Protein AF-A0A0U0XIL9-F1 (afdb_monomer_lite)

InterPro domains:
  IPR007159 SpoVT-AbrB domain [PS51740] (5-53)
  IPR007159 SpoVT-AbrB domain [SM00966] (8-56)
  IPR037914 SpoVT-AbrB domain superfamily [SSF89447] (9-62)

Secondary structure (DSSP, 8-state):
-----S-EEEGGGTEEEPPHHHHHHHT--TT--EEEEE-SSSTT-EEEEEHHHHHHHHHHHHHHHHHHHHHHHH--

Organism: NCBI:txid36809

Structure (mmCIF, N/CA/C/O backbone):
data_AF-A0A0U0XIL9-F1
#
_entry.id   AF-A0A0U0XIL9-F1
#
loop_
_atom_site.group_PDB
_atom_site.id
_atom_site.type_symbol
_atom_site.label_atom_id
_atom_site.label_alt_id
_atom_site.label_comp_id
_atom_site.label_asym_id
_atom_site.label_entity_id
_atom_site.label_seq_id
_atom_site.pdbx_PDB_ins_code
_atom_site.Cartn_x
_atom_site.Cartn_y
_atom_site.Cartn_z
_atom_site.occupancy
_atom_site.B_iso_or_equiv
_atom_site.auth_seq_id
_atom_site.auth_comp_id
_atom_site.auth_asym_id
_atom_site.auth_atom_id
_atom_site.pdbx_PDB_model_num
ATOM 1 N N . MET A 1 1 ? -7.288 -15.534 25.260 1.00 42.94 1 MET A N 1
ATOM 2 C CA . MET A 1 1 ? -7.524 -14.295 24.489 1.00 42.94 1 MET A CA 1
ATOM 3 C C . MET A 1 1 ? -6.961 -14.545 23.101 1.00 42.94 1 MET A C 1
ATOM 5 O O . MET A 1 1 ? -5.780 -14.838 23.009 1.00 42.94 1 MET A O 1
ATOM 9 N N . SER A 1 2 ? -7.806 -14.590 22.073 1.00 49.62 2 SER A N 1
ATOM 10 C CA . SER A 1 2 ? -7.406 -14.832 20.679 1.00 49.62 2 SER A CA 1
ATOM 11 C C . SER A 1 2 ? -6.735 -13.585 20.104 1.00 49.62 2 SER A C 1
ATOM 13 O O . SER A 1 2 ? -7.267 -12.486 20.261 1.00 49.62 2 SER A O 1
ATOM 15 N N . GLU A 1 3 ? -5.566 -13.745 19.484 1.00 53.34 3 GLU A N 1
ATOM 16 C CA . GLU A 1 3 ? -4.841 -12.653 18.826 1.00 53.34 3 GLU A CA 1
ATOM 17 C C . GLU A 1 3 ? -5.718 -11.979 17.752 1.00 53.34 3 GLU A C 1
ATOM 19 O O . GLU A 1 3 ? -6.507 -12.656 17.090 1.00 53.34 3 GLU A O 1
ATOM 24 N N . PRO A 1 4 ? -5.626 -10.653 17.552 1.00 53.81 4 PRO A N 1
ATOM 25 C CA . PRO A 1 4 ? -6.399 -9.980 16.517 1.00 53.81 4 PRO A CA 1
ATOM 26 C C . PRO A 1 4 ? -5.900 -10.424 15.133 1.00 53.81 4 PRO A C 1
ATOM 28 O O . PRO A 1 4 ? -4.837 -10.012 14.675 1.00 53.81 4 PRO A O 1
ATOM 31 N N . HIS A 1 5 ? -6.673 -11.284 14.466 1.00 61.47 5 HIS A N 1
ATOM 32 C CA . HIS A 1 5 ? -6.294 -11.937 13.206 1.00 61.47 5 HIS A CA 1
ATOM 33 C C . HIS A 1 5 ? -6.392 -11.045 11.954 1.00 61.47 5 HIS A C 1
ATOM 35 O O . HIS A 1 5 ? -6.229 -11.539 10.841 1.00 61.47 5 HIS A O 1
ATOM 41 N N . GLY A 1 6 ? -6.634 -9.738 12.091 1.00 64.06 6 GLY A N 1
ATOM 42 C CA . GLY A 1 6 ? -6.769 -8.866 10.927 1.00 64.06 6 GLY A CA 1
ATOM 43 C C . GLY A 1 6 ? -6.699 -7.372 1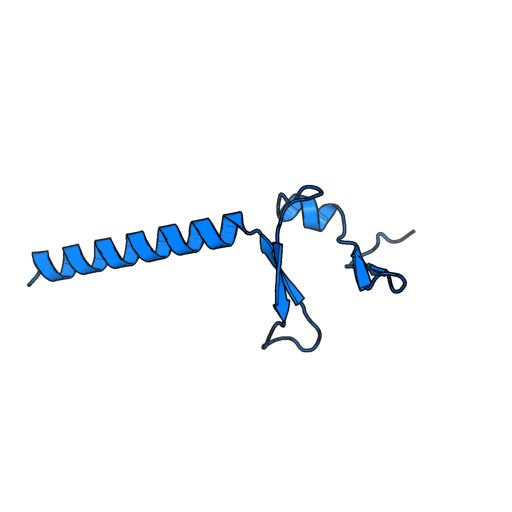1.237 1.00 64.06 6 GLY A C 1
ATOM 44 O O . GLY A 1 6 ? -6.690 -6.983 12.406 1.00 64.06 6 GLY A O 1
ATOM 45 N N . PRO A 1 7 ? -6.623 -6.531 10.191 1.00 68.81 7 PRO A N 1
ATOM 46 C CA . PRO A 1 7 ? -6.618 -5.083 10.334 1.00 68.81 7 PRO A CA 1
ATOM 47 C C . PRO A 1 7 ? -7.865 -4.591 11.071 1.00 68.81 7 PRO A C 1
ATOM 49 O O . PRO A 1 7 ? -8.979 -5.032 10.788 1.00 68.81 7 PRO A O 1
ATOM 52 N N . ILE A 1 8 ? -7.684 -3.658 12.004 1.00 76.06 8 ILE A N 1
ATOM 53 C CA . ILE A 1 8 ? -8.788 -3.087 12.783 1.00 76.06 8 ILE A CA 1
ATOM 54 C C . ILE A 1 8 ? -9.016 -1.655 12.317 1.00 76.06 8 ILE A C 1
ATOM 56 O O . ILE A 1 8 ? -8.113 -0.818 12.359 1.00 76.06 8 ILE A O 1
ATOM 60 N N . LYS A 1 9 ? -10.242 -1.359 11.882 1.00 70.50 9 LYS A N 1
ATOM 61 C CA . LYS A 1 9 ? -10.645 0.000 11.518 1.00 70.50 9 LYS A CA 1
ATOM 62 C C . LYS A 1 9 ? -10.773 0.857 12.777 1.00 70.50 9 LYS A C 1
ATOM 64 O O . LYS A 1 9 ? -11.588 0.565 13.648 1.00 70.50 9 LYS A O 1
ATOM 69 N N . ILE A 1 10 ? -10.024 1.952 12.836 1.00 73.31 10 ILE A N 1
ATOM 70 C CA . ILE A 1 10 ? -10.163 2.998 13.849 1.00 73.31 10 ILE A CA 1
ATOM 71 C C . ILE A 1 10 ? -11.083 4.070 13.254 1.00 73.31 10 ILE A C 1
ATOM 73 O O . ILE A 1 10 ? -10.697 4.896 12.426 1.00 73.31 10 ILE A O 1
ATOM 77 N N . SER A 1 11 ? -12.362 4.005 13.620 1.00 59.94 11 SER A N 1
ATOM 78 C CA . SER A 1 11 ? -13.435 4.792 12.996 1.00 59.94 11 SER A CA 1
ATOM 79 C C . SER A 1 11 ? -13.307 6.302 13.214 1.00 59.94 11 SER A C 1
ATOM 81 O O . SER A 1 11 ? -13.697 7.065 12.333 1.00 59.94 11 SER A O 1
ATOM 83 N N . GLY A 1 12 ? -12.725 6.737 14.336 1.00 73.19 12 GLY A N 1
ATOM 84 C CA . GLY A 1 12 ? -12.635 8.154 14.709 1.00 73.19 12 GLY A CA 1
ATOM 85 C C . GLY A 1 12 ? -11.780 9.017 13.775 1.00 73.19 12 GLY A C 1
ATOM 86 O O . GLY A 1 12 ? -12.006 10.219 13.687 1.00 73.19 12 GLY A O 1
ATOM 87 N N . ASN A 1 13 ? -10.831 8.422 13.049 1.00 79.62 13 ASN A N 1
ATOM 88 C CA . ASN A 1 13 ? -9.887 9.142 12.186 1.00 79.62 13 ASN A CA 1
ATOM 89 C C . ASN A 1 13 ? -9.681 8.477 10.813 1.00 79.62 13 ASN A C 1
ATOM 91 O O . ASN A 1 13 ? -8.740 8.819 10.102 1.00 79.62 13 ASN A O 1
ATOM 95 N N . ARG A 1 14 ? -10.565 7.541 10.432 1.00 78.94 14 ARG A N 1
ATOM 96 C CA . ARG A 1 14 ? -10.476 6.760 9.182 1.00 78.94 14 ARG A CA 1
ATOM 97 C C . ARG A 1 14 ? -9.139 6.021 9.013 1.00 78.94 14 ARG A C 1
ATOM 99 O O . ARG A 1 14 ? -8.736 5.747 7.887 1.00 78.94 14 ARG A O 1
ATOM 106 N N . GLN A 1 15 ? -8.470 5.676 10.111 1.00 83.94 15 GLN A N 1
ATOM 107 C CA . GLN A 1 15 ? -7.244 4.885 10.072 1.00 83.94 15 GLN A CA 1
ATOM 108 C C . GLN A 1 15 ? -7.555 3.392 10.149 1.00 83.94 15 GLN A C 1
ATOM 110 O O . GLN A 1 15 ? -8.600 2.964 10.646 1.00 83.94 15 GLN A O 1
ATOM 115 N N . ILE A 1 16 ? -6.618 2.588 9.662 1.00 83.44 16 ILE A N 1
ATOM 116 C CA . ILE A 1 16 ? -6.632 1.138 9.808 1.00 83.44 16 ILE A CA 1
ATOM 117 C C . ILE A 1 16 ? -5.351 0.766 10.544 1.00 83.44 16 ILE A C 1
ATOM 119 O O . ILE A 1 16 ? -4.255 1.076 10.082 1.00 83.44 16 ILE A O 1
ATOM 123 N N . ALA A 1 17 ? -5.489 0.115 11.694 1.00 85.81 17 ALA A N 1
ATOM 124 C CA . ALA A 1 17 ? -4.355 -0.455 12.400 1.00 85.81 17 ALA A CA 1
ATOM 125 C C . ALA A 1 17 ? -3.968 -1.776 11.736 1.00 85.81 17 ALA A C 1
ATOM 127 O O . ALA A 1 17 ? -4.793 -2.688 11.625 1.00 85.81 17 ALA A O 1
ATOM 128 N N . LEU A 1 18 ? -2.713 -1.877 11.308 1.00 85.31 18 LEU A N 1
ATOM 129 C CA . LEU A 1 18 ? -2.156 -3.115 10.779 1.00 85.31 18 LEU A CA 1
ATOM 130 C C . LEU A 1 18 ? -1.638 -3.986 11.934 1.00 85.31 18 LEU A C 1
ATOM 132 O O . LEU A 1 18 ? -0.989 -3.465 12.845 1.00 85.31 18 LEU A O 1
ATOM 136 N N . PRO A 1 19 ? -1.879 -5.310 11.918 1.00 86.44 19 PRO A N 1
ATOM 137 C CA . PRO A 1 19 ? -1.274 -6.209 12.892 1.00 86.44 19 PRO A CA 1
ATOM 138 C C . PRO A 1 19 ? 0.255 -6.158 12.812 1.00 86.44 19 PRO A C 1
ATOM 140 O O . PRO A 1 19 ? 0.821 -6.158 11.718 1.00 86.44 19 PRO A O 1
ATOM 143 N N . LYS A 1 20 ? 0.937 -6.203 13.963 1.00 85.06 20 LYS A N 1
ATOM 144 C CA . LYS A 1 20 ? 2.410 -6.182 14.035 1.00 85.06 20 LYS A CA 1
ATOM 145 C C . LYS A 1 20 ? 3.056 -7.250 13.143 1.00 85.06 20 LYS A C 1
ATOM 147 O O . LYS A 1 20 ? 3.970 -6.942 12.388 1.00 85.06 20 LYS A O 1
ATOM 152 N N . ALA A 1 21 ? 2.524 -8.472 13.163 1.00 86.31 21 ALA A N 1
ATOM 153 C CA . ALA A 1 21 ? 3.020 -9.568 12.332 1.00 86.31 21 ALA A CA 1
ATOM 154 C C . ALA A 1 21 ? 2.930 -9.270 10.820 1.00 86.31 21 ALA A C 1
ATOM 156 O O . ALA A 1 21 ? 3.770 -9.725 10.045 1.00 86.31 21 ALA A O 1
ATOM 157 N N . LEU A 1 22 ? 1.927 -8.498 10.382 1.00 84.12 22 LEU A N 1
ATOM 158 C CA . LEU A 1 22 ? 1.816 -8.067 8.987 1.00 84.12 22 LEU A CA 1
ATOM 159 C C . LEU A 1 22 ? 2.878 -7.015 8.652 1.00 84.12 22 LEU A C 1
ATOM 161 O O . LEU A 1 22 ? 3.519 -7.120 7.609 1.00 84.12 22 LEU A O 1
ATOM 165 N N . MET A 1 23 ? 3.096 -6.045 9.545 1.00 88.31 23 MET A N 1
ATOM 166 C CA . MET A 1 23 ? 4.148 -5.040 9.376 1.00 88.31 23 MET A CA 1
ATOM 167 C C . MET A 1 23 ? 5.531 -5.694 9.268 1.00 88.31 23 MET A C 1
ATOM 169 O O . MET A 1 23 ? 6.272 -5.393 8.339 1.00 88.31 23 MET A O 1
ATOM 173 N N . GLU A 1 24 ? 5.842 -6.658 10.139 1.00 90.25 24 GLU A N 1
ATOM 174 C CA . GLU A 1 24 ? 7.116 -7.394 10.120 1.00 90.25 24 GLU A CA 1
ATOM 175 C C . GLU A 1 24 ? 7.315 -8.180 8.818 1.00 90.25 24 GLU A C 1
ATOM 177 O O . GLU A 1 24 ? 8.370 -8.085 8.192 1.00 90.25 24 GLU A O 1
ATOM 182 N N . ARG A 1 25 ? 6.286 -8.898 8.349 1.00 86.44 25 ARG A N 1
ATOM 183 C CA . ARG A 1 25 ? 6.334 -9.631 7.069 1.00 86.44 25 ARG A CA 1
ATOM 184 C C . ARG A 1 25 ? 6.557 -8.718 5.867 1.00 86.44 25 ARG A C 1
ATOM 186 O O . ARG A 1 25 ? 7.177 -9.134 4.892 1.00 86.44 25 ARG A O 1
ATOM 193 N N . LEU A 1 26 ? 6.028 -7.500 5.923 1.00 84.00 26 LEU A N 1
ATOM 194 C CA . LEU A 1 26 ? 6.208 -6.487 4.886 1.00 84.00 26 LEU A CA 1
ATOM 195 C C . LEU A 1 26 ? 7.468 -5.637 5.093 1.00 84.00 26 LEU A C 1
ATOM 197 O O . LEU A 1 26 ? 7.770 -4.818 4.233 1.00 84.00 26 LEU A O 1
ATOM 201 N N . SER A 1 27 ? 8.203 -5.850 6.193 1.00 89.69 27 SER A N 1
ATOM 202 C CA . SER A 1 27 ? 9.320 -5.001 6.629 1.00 89.69 27 SER A CA 1
ATOM 203 C C . SER A 1 27 ? 8.952 -3.515 6.734 1.00 89.69 27 SER A C 1
ATOM 205 O O . SER A 1 27 ? 9.805 -2.657 6.544 1.00 89.69 27 SER A O 1
ATOM 207 N N . LEU A 1 28 ? 7.688 -3.226 7.058 1.00 90.38 28 LEU A N 1
ATOM 208 C CA . LEU A 1 28 ? 7.171 -1.875 7.249 1.00 90.38 28 LEU A CA 1
ATOM 209 C C . LEU A 1 28 ? 7.456 -1.383 8.667 1.00 90.38 28 LEU A C 1
ATOM 211 O O . LEU A 1 28 ? 7.194 -2.077 9.655 1.00 90.38 28 LEU A O 1
ATOM 215 N N . ARG A 1 29 ? 7.938 -0.151 8.765 1.00 92.94 29 ARG A N 1
ATOM 216 C CA . ARG A 1 29 ? 8.131 0.602 10.002 1.00 92.94 29 ARG A CA 1
ATOM 217 C C . ARG A 1 29 ? 7.048 1.676 10.137 1.00 92.94 29 ARG A C 1
ATOM 219 O O . ARG A 1 29 ? 6.366 2.002 9.165 1.00 92.94 29 ARG A O 1
ATOM 226 N N . PRO A 1 30 ? 6.846 2.224 11.346 1.00 90.62 30 PRO A N 1
ATOM 227 C CA . PRO A 1 30 ? 6.082 3.456 11.495 1.00 90.62 30 PRO A CA 1
ATOM 228 C C . PRO A 1 30 ? 6.627 4.545 10.563 1.00 90.62 30 PRO A C 1
ATOM 230 O O . PRO A 1 30 ? 7.836 4.614 10.356 1.00 90.62 30 PRO A O 1
ATOM 233 N N . ASP A 1 31 ? 5.726 5.365 10.026 1.00 90.44 31 ASP A N 1
ATOM 234 C CA . ASP A 1 31 ? 6.010 6.479 9.107 1.00 90.44 31 ASP A CA 1
ATOM 235 C C . ASP A 1 31 ? 6.514 6.096 7.701 1.00 90.44 31 ASP A C 1
ATOM 237 O O . ASP A 1 31 ? 6.649 6.975 6.844 1.00 90.44 31 ASP A O 1
ATOM 241 N N . ASP A 1 32 ? 6.701 4.802 7.411 1.00 92.38 32 ASP A N 1
ATOM 242 C CA . ASP A 1 32 ? 6.955 4.343 6.045 1.00 92.38 32 ASP A CA 1
ATOM 243 C C . ASP A 1 32 ? 5.760 4.670 5.139 1.00 92.38 32 ASP A C 1
ATOM 245 O O . ASP A 1 32 ? 4.587 4.497 5.493 1.00 92.38 32 ASP A O 1
ATOM 249 N N . SER A 1 33 ? 6.064 5.134 3.928 1.00 92.62 33 SER A N 1
ATOM 250 C CA . SER A 1 33 ? 5.047 5.477 2.939 1.00 92.62 33 SER A CA 1
ATOM 251 C C . SER A 1 33 ? 4.569 4.238 2.188 1.00 92.62 33 SER A C 1
ATOM 253 O O . SER A 1 33 ? 5.360 3.404 1.743 1.00 92.62 33 SER A O 1
ATOM 255 N N . VAL A 1 34 ? 3.255 4.142 1.990 1.00 92.62 34 VAL A N 1
ATOM 256 C CA . VAL A 1 34 ? 2.620 3.036 1.266 1.00 92.62 34 VAL A CA 1
ATOM 257 C C . VAL A 1 34 ? 1.582 3.553 0.279 1.00 92.62 34 VAL A C 1
ATOM 259 O O . VAL A 1 34 ? 0.917 4.561 0.523 1.00 92.62 34 VAL A O 1
ATOM 262 N N . TYR A 1 35 ? 1.396 2.820 -0.814 1.00 91.75 35 TYR A N 1
ATOM 263 C CA . TYR A 1 35 ? 0.202 2.930 -1.640 1.00 91.75 35 TYR A CA 1
ATOM 264 C C . TYR A 1 35 ? -0.905 2.057 -1.050 1.00 91.75 35 TYR A C 1
ATOM 266 O O . TYR A 1 35 ? -0.658 0.908 -0.683 1.00 91.75 35 TYR A O 1
ATOM 274 N N . ALA A 1 36 ? -2.120 2.598 -0.990 1.00 88.94 36 ALA A N 1
ATOM 275 C CA . ALA A 1 36 ? -3.331 1.859 -0.658 1.00 88.94 36 ALA A CA 1
ATOM 276 C C . ALA A 1 36 ? -4.247 1.845 -1.885 1.00 88.94 36 ALA A C 1
ATOM 278 O O . ALA A 1 36 ? -4.705 2.899 -2.328 1.00 88.94 36 ALA A O 1
ATOM 279 N N . LEU A 1 37 ? -4.481 0.662 -2.446 1.00 89.94 37 LEU A N 1
ATOM 280 C CA . LEU A 1 37 ? -5.252 0.460 -3.671 1.00 89.94 37 LEU A CA 1
ATOM 281 C C . LEU A 1 37 ? -6.472 -0.406 -3.361 1.00 89.94 37 LEU A C 1
ATOM 283 O O . LEU A 1 37 ? -6.388 -1.296 -2.518 1.00 89.94 37 LEU A O 1
ATOM 287 N N . ALA A 1 38 ? -7.594 -0.159 -4.031 1.00 89.25 38 ALA A N 1
ATOM 288 C CA . ALA A 1 38 ? -8.694 -1.117 -4.022 1.00 89.25 38 ALA A CA 1
ATOM 289 C C . ALA A 1 38 ? -8.275 -2.373 -4.798 1.00 89.25 38 ALA A C 1
ATOM 291 O O . ALA A 1 38 ? -7.575 -2.265 -5.805 1.00 89.25 38 ALA A O 1
ATOM 292 N N . ASP A 1 39 ? -8.665 -3.547 -4.306 1.00 89.56 39 ASP A N 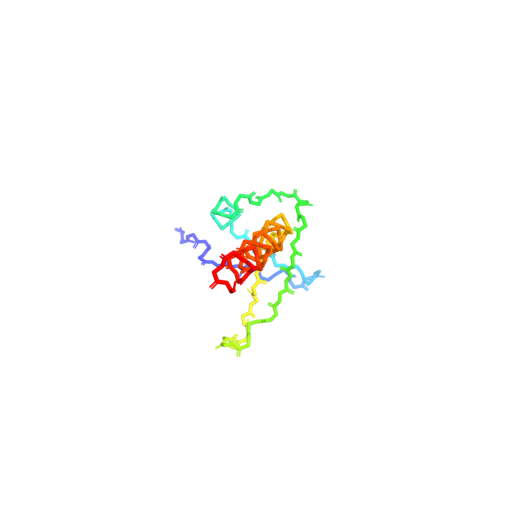1
ATOM 293 C CA . ASP A 1 39 ? -8.507 -4.789 -5.058 1.00 89.56 39 ASP A CA 1
ATOM 294 C C . ASP A 1 39 ? -9.732 -4.995 -5.959 1.00 89.56 39 ASP A C 1
ATOM 296 O O . ASP A 1 39 ? -10.854 -5.127 -5.469 1.00 89.56 39 ASP A O 1
ATOM 300 N N . ASP A 1 40 ? 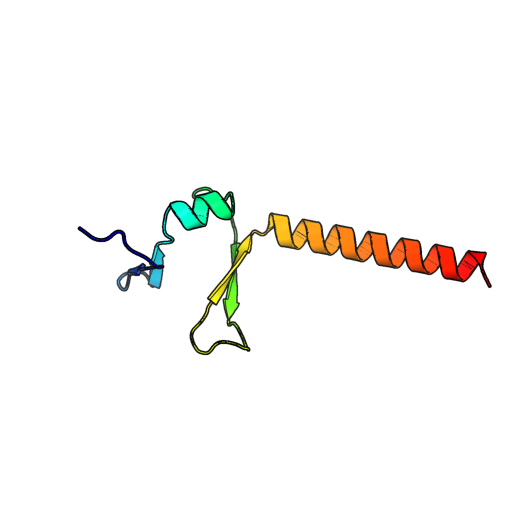-9.519 -5.028 -7.273 1.00 90.06 40 ASP A N 1
ATOM 301 C CA . ASP A 1 40 ? -10.598 -5.221 -8.249 1.00 90.06 40 ASP A CA 1
ATOM 302 C C . ASP A 1 40 ? -11.115 -6.673 -8.284 1.00 90.06 40 ASP A C 1
ATOM 304 O O . ASP A 1 40 ? -12.192 -6.943 -8.818 1.00 90.06 40 ASP A O 1
ATOM 308 N N . HIS A 1 41 ? -10.367 -7.624 -7.716 1.00 90.69 41 HIS A N 1
ATOM 309 C CA . HIS A 1 41 ? -10.731 -9.040 -7.659 1.00 90.69 41 HIS A CA 1
ATOM 310 C C . HIS A 1 41 ? -11.429 -9.430 -6.355 1.00 90.69 41 HIS A C 1
ATOM 312 O O . HIS A 1 41 ? -12.120 -10.451 -6.317 1.00 90.69 41 HIS A O 1
ATOM 318 N N . VAL A 1 42 ? -11.253 -8.645 -5.288 1.00 89.62 42 VAL A N 1
ATOM 319 C CA . VAL A 1 42 ? -11.812 -8.936 -3.965 1.00 89.62 42 VAL A CA 1
ATOM 320 C C . VAL A 1 42 ? -12.573 -7.722 -3.442 1.00 89.62 42 VAL A C 1
ATOM 322 O O . VAL A 1 42 ? -11.991 -6.739 -2.987 1.00 89.62 42 VAL A O 1
ATOM 325 N N . GLU A 1 43 ? -13.904 -7.816 -3.459 1.00 86.00 43 GLU A N 1
ATOM 326 C CA . GLU A 1 43 ? -14.777 -6.737 -3.000 1.00 86.00 43 GLU A CA 1
ATOM 327 C C . GLU A 1 43 ? -14.470 -6.339 -1.547 1.00 86.00 43 GLU A C 1
ATOM 329 O O . GLU A 1 43 ? -14.412 -7.169 -0.638 1.00 86.00 43 GLU A O 1
ATOM 334 N N . GLY A 1 44 ? -14.273 -5.037 -1.328 1.00 81.75 44 GLY A N 1
ATOM 335 C CA . GLY A 1 44 ? -13.995 -4.482 -0.004 1.00 81.75 44 GLY A CA 1
ATOM 336 C C . GLY A 1 44 ? -12.579 -4.745 0.520 1.00 81.75 44 GLY A C 1
ATOM 337 O O . GLY A 1 44 ? -12.310 -4.429 1.681 1.00 81.75 44 GLY A O 1
ATOM 338 N N . ALA A 1 45 ? -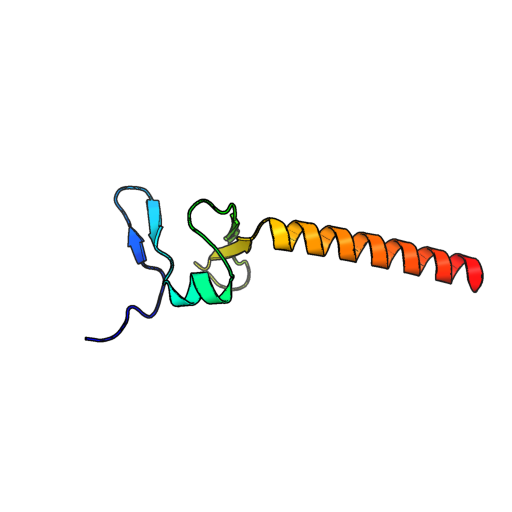11.672 -5.287 -0.299 1.00 84.25 45 ALA A N 1
ATOM 339 C CA . ALA A 1 45 ? -10.269 -5.442 0.063 1.00 84.25 45 ALA A CA 1
ATOM 340 C C . ALA A 1 45 ? -9.418 -4.236 -0.364 1.00 84.25 45 ALA A C 1
ATOM 342 O O . ALA A 1 45 ? -9.696 -3.547 -1.347 1.00 84.25 45 ALA A O 1
ATOM 343 N N . LEU A 1 46 ? -8.356 -3.996 0.409 1.00 85.19 46 LEU A N 1
ATOM 344 C CA . LEU A 1 46 ? -7.326 -3.009 0.107 1.00 85.19 46 LEU A CA 1
ATOM 345 C C . LEU A 1 46 ? -5.971 -3.703 -0.017 1.00 85.19 46 LEU A C 1
ATOM 347 O O . LEU A 1 46 ? -5.551 -4.441 0.877 1.00 85.19 46 LEU A O 1
ATOM 351 N N . LEU A 1 47 ? -5.268 -3.399 -1.099 1.00 88.12 47 LEU A N 1
ATOM 352 C CA . LEU A 1 47 ? -3.880 -3.761 -1.326 1.00 88.12 47 LEU A CA 1
ATOM 353 C C . LEU A 1 47 ? -2.984 -2.666 -0.748 1.00 88.12 47 LEU A C 1
ATOM 355 O O . LEU A 1 47 ? -3.106 -1.496 -1.108 1.00 88.12 47 LEU A O 1
ATOM 359 N N . ILE A 1 48 ? -2.068 -3.057 0.137 1.00 87.94 48 ILE A N 1
ATOM 360 C CA . ILE A 1 48 ? -1.050 -2.169 0.701 1.00 87.94 48 ILE A CA 1
ATOM 361 C C . ILE A 1 48 ? 0.295 -2.513 0.070 1.00 87.94 48 ILE A C 1
ATOM 363 O O . ILE A 1 48 ? 0.788 -3.632 0.226 1.00 87.94 48 ILE A O 1
ATOM 367 N N . VAL A 1 49 ? 0.893 -1.551 -0.631 1.00 90.31 49 VAL A N 1
ATOM 368 C CA . VAL A 1 49 ? 2.159 -1.744 -1.349 1.00 90.31 49 VAL A CA 1
ATOM 369 C C . VAL A 1 49 ? 3.200 -0.734 -0.855 1.00 90.31 49 VAL A C 1
ATOM 371 O O . VAL A 1 49 ? 2.989 0.469 -1.020 1.00 90.31 49 VAL A O 1
ATOM 374 N N . PRO A 1 50 ? 4.331 -1.185 -0.276 1.00 92.44 50 PRO A N 1
ATOM 375 C CA . PRO A 1 50 ? 5.437 -0.299 0.093 1.00 92.44 50 PRO A CA 1
ATOM 376 C C . PRO A 1 50 ? 6.003 0.444 -1.124 1.00 92.44 50 PRO A C 1
ATOM 378 O O . PRO A 1 50 ? 6.157 -0.144 -2.200 1.00 92.44 50 PRO A O 1
ATOM 381 N N . VAL A 1 51 ? 6.336 1.727 -0.967 1.00 92.75 51 VAL A N 1
ATOM 382 C CA . VAL A 1 51 ? 6.827 2.579 -2.069 1.00 92.75 51 VAL A CA 1
ATOM 383 C C . VAL A 1 51 ? 8.150 2.063 -2.649 1.00 92.75 51 VAL A C 1
ATOM 385 O O . VAL A 1 51 ? 8.360 2.090 -3.867 1.00 92.75 51 VAL A O 1
ATOM 388 N N . GLU A 1 52 ? 9.028 1.529 -1.805 1.00 90.06 52 GLU A N 1
ATOM 389 C 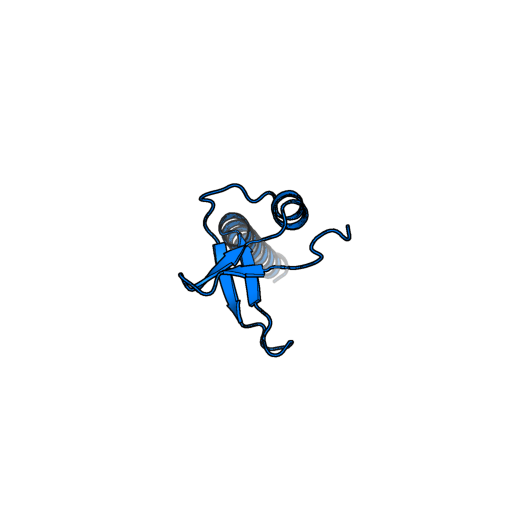CA . GLU A 1 52 ? 10.315 0.954 -2.202 1.00 90.06 52 GLU A CA 1
ATOM 390 C C . GLU A 1 52 ? 10.113 -0.225 -3.155 1.00 90.06 52 GLU A C 1
ATOM 392 O O . GLU A 1 52 ? 10.828 -0.359 -4.149 1.00 90.06 52 GLU A O 1
ATOM 397 N N . ARG A 1 53 ? 9.081 -1.039 -2.903 1.00 89.88 53 ARG A N 1
ATOM 398 C CA . ARG A 1 53 ? 8.744 -2.195 -3.737 1.00 89.88 53 ARG A CA 1
ATOM 399 C C . ARG A 1 53 ? 8.246 -1.771 -5.117 1.00 89.88 53 ARG A C 1
ATOM 401 O O . ARG A 1 53 ? 8.656 -2.358 -6.115 1.00 89.88 53 ARG A O 1
ATOM 408 N N . VAL A 1 54 ? 7.441 -0.711 -5.198 1.00 90.50 54 VAL A N 1
ATOM 409 C CA . VAL A 1 54 ? 7.028 -0.131 -6.490 1.00 90.50 54 VAL A CA 1
ATOM 410 C C . VAL A 1 54 ? 8.243 0.368 -7.275 1.00 90.50 54 VAL A C 1
ATOM 412 O O . VAL A 1 54 ? 8.358 0.125 -8.476 1.00 90.50 54 VAL A O 1
ATOM 415 N N . THR A 1 55 ? 9.176 1.032 -6.593 1.00 90.69 55 THR A N 1
ATOM 416 C CA . THR A 1 55 ? 10.399 1.564 -7.208 1.00 90.69 55 THR A CA 1
ATOM 417 C C . THR A 1 55 ? 11.282 0.442 -7.755 1.00 90.69 55 THR A C 1
ATOM 419 O O . THR A 1 55 ? 11.792 0.533 -8.875 1.00 90.69 55 THR A O 1
ATOM 422 N N . GLU A 1 56 ? 11.428 -0.644 -6.995 1.00 92.44 56 GLU A N 1
ATOM 423 C CA . GLU A 1 56 ? 12.157 -1.834 -7.421 1.00 92.44 56 GLU A CA 1
ATOM 424 C C . GLU A 1 56 ? 11.527 -2.475 -8.661 1.00 92.44 56 GLU A C 1
ATOM 426 O O . GLU A 1 56 ? 12.238 -2.747 -9.629 1.00 92.44 56 GLU A O 1
ATOM 431 N N . TRP A 1 57 ? 10.206 -2.654 -8.683 1.00 92.62 57 TRP A N 1
ATOM 432 C CA . TRP A 1 57 ? 9.511 -3.223 -9.838 1.00 92.62 57 TRP A CA 1
ATOM 433 C C . TRP A 1 57 ? 9.678 -2.382 -11.096 1.00 92.62 57 TRP A C 1
ATOM 435 O O . TRP A 1 57 ? 9.983 -2.925 -12.154 1.00 92.62 57 TRP A O 1
ATOM 445 N N . GLN A 1 58 ? 9.564 -1.057 -10.989 1.00 93.19 58 GLN A N 1
ATOM 446 C CA . GLN A 1 58 ? 9.817 -0.174 -12.127 1.00 93.19 58 GLN A CA 1
ATOM 447 C C . GLN A 1 58 ? 11.258 -0.285 -12.636 1.00 93.19 58 GLN A C 1
ATOM 449 O O . GLN A 1 58 ? 11.495 -0.264 -13.844 1.00 93.19 58 GLN A O 1
ATOM 454 N N . ARG A 1 59 ? 12.236 -0.397 -11.728 1.00 94.69 59 ARG A N 1
ATOM 455 C CA . ARG A 1 59 ? 13.642 -0.587 -12.101 1.00 94.69 59 ARG A CA 1
ATOM 456 C C . ARG A 1 59 ? 13.842 -1.907 -12.845 1.00 94.69 59 ARG A C 1
ATOM 458 O O . ARG A 1 59 ? 14.517 -1.913 -13.870 1.00 94.69 59 ARG A O 1
ATOM 465 N N . LEU A 1 60 ? 13.267 -2.996 -12.335 1.00 94.31 60 LEU A N 1
ATO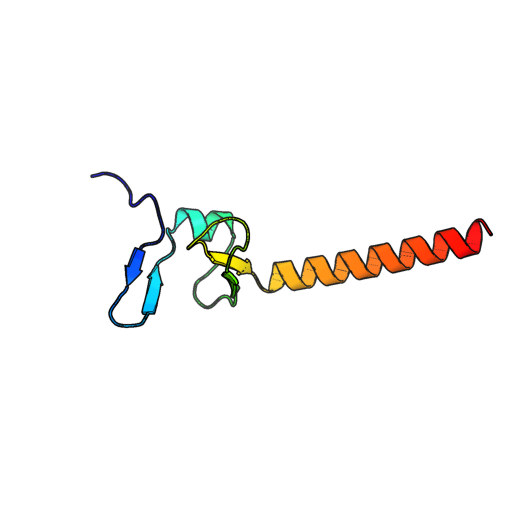M 466 C CA . LEU A 1 60 ? 13.359 -4.324 -12.945 1.00 94.31 60 LEU A CA 1
ATOM 467 C C . LEU A 1 60 ? 12.666 -4.371 -14.310 1.00 94.31 60 LEU A C 1
ATOM 469 O O . LEU A 1 60 ? 13.259 -4.880 -15.256 1.00 94.31 60 LEU A O 1
ATOM 473 N N . GLY A 1 61 ? 11.479 -3.771 -14.435 1.00 93.50 61 GLY A N 1
ATOM 474 C CA . GLY A 1 61 ? 10.761 -3.670 -15.708 1.00 93.50 61 GLY A CA 1
ATOM 475 C C . GLY A 1 61 ? 11.588 -2.961 -16.781 1.00 93.50 61 GLY A C 1
ATOM 476 O O . GLY A 1 61 ? 11.802 -3.511 -17.856 1.00 93.50 61 GLY A O 1
ATOM 477 N N . ARG A 1 62 ? 12.176 -1.800 -16.454 1.00 94.06 62 ARG A N 1
ATOM 478 C CA . ARG A 1 62 ? 13.060 -1.075 -17.387 1.00 94.06 62 ARG A CA 1
ATOM 479 C C . ARG A 1 62 ? 14.296 -1.878 -17.793 1.00 94.06 62 ARG A C 1
ATOM 481 O O . ARG A 1 62 ? 14.711 -1.816 -18.946 1.00 94.06 62 ARG A O 1
ATOM 488 N N . ALA A 1 63 ? 14.900 -2.610 -16.857 1.00 92.50 63 ALA A N 1
ATOM 489 C CA . ALA A 1 63 ? 16.063 -3.445 -17.154 1.00 92.50 63 ALA A CA 1
ATOM 490 C C . ALA A 1 63 ? 15.706 -4.608 -18.094 1.00 92.50 63 ALA A C 1
ATOM 492 O O . ALA A 1 63 ? 16.476 -4.929 -18.996 1.00 92.50 63 ALA A O 1
ATOM 493 N N . GLN A 1 64 ? 14.531 -5.211 -17.905 1.00 93.75 64 GLN A N 1
ATOM 494 C CA . GLN A 1 64 ? 14.037 -6.275 -18.771 1.00 93.75 64 GLN A CA 1
ATOM 495 C C . GLN A 1 64 ? 13.742 -5.764 -20.187 1.00 93.75 64 GLN A C 1
ATOM 497 O O . GLN A 1 64 ? 14.181 -6.384 -21.150 1.00 93.75 64 GLN A O 1
ATOM 502 N N . GLU A 1 65 ? 13.074 -4.615 -20.317 1.00 92.12 65 GLU A N 1
ATOM 503 C CA . GLU A 1 65 ? 12.805 -3.989 -21.619 1.00 92.12 65 GLU A CA 1
ATOM 504 C C . GLU A 1 65 ? 14.095 -3.662 -22.385 1.00 92.12 65 GLU A C 1
ATOM 506 O O . GLU A 1 65 ? 14.164 -3.860 -23.596 1.00 92.12 65 GLU A O 1
ATOM 511 N N . ALA A 1 66 ? 15.127 -3.175 -21.689 1.00 90.50 66 ALA A N 1
ATOM 512 C CA . ALA A 1 66 ? 16.426 -2.896 -22.299 1.00 90.50 66 ALA A CA 1
ATOM 513 C C . ALA A 1 66 ? 17.102 -4.178 -22.814 1.00 90.50 66 ALA A C 1
ATOM 515 O O . ALA A 1 66 ? 17.529 -4.225 -23.965 1.00 90.50 66 ALA A O 1
ATOM 516 N N . ALA A 1 67 ? 17.126 -5.235 -21.996 1.00 91.06 67 ALA A N 1
ATOM 517 C CA . ALA A 1 67 ? 17.705 -6.521 -22.382 1.00 91.06 67 ALA A CA 1
ATOM 518 C C . ALA A 1 67 ? 16.966 -7.175 -23.565 1.00 91.06 67 ALA A C 1
ATOM 520 O O . ALA A 1 67 ? 17.578 -7.870 -24.373 1.00 91.06 67 ALA A O 1
ATOM 521 N N . GLU A 1 68 ? 15.653 -6.970 -23.676 1.00 92.06 68 GLU A N 1
ATOM 522 C CA . GLU A 1 68 ? 14.865 -7.475 -24.802 1.00 92.06 68 GLU A CA 1
ATOM 523 C C . GLU A 1 68 ? 15.188 -6.741 -26.109 1.00 92.06 68 GLU A C 1
ATOM 525 O O . GLU A 1 68 ? 15.340 -7.386 -27.144 1.00 92.06 68 GLU A O 1
ATOM 530 N N . ARG A 1 69 ? 15.391 -5.418 -26.061 1.00 88.94 69 ARG A N 1
ATOM 531 C CA . ARG A 1 69 ? 15.824 -4.636 -27.233 1.00 88.94 69 ARG A CA 1
ATOM 532 C C . ARG A 1 69 ? 17.201 -5.059 -27.733 1.00 88.94 69 ARG A C 1
ATOM 534 O O . ARG A 1 69 ? 17.347 -5.302 -28.925 1.00 88.94 69 ARG A O 1
ATOM 541 N N . GLU A 1 70 ? 18.170 -5.220 -26.831 1.00 88.06 70 GLU A N 1
ATOM 542 C CA . GLU A 1 70 ? 19.521 -5.672 -27.193 1.00 88.06 70 GLU A CA 1
ATOM 543 C C . GLU A 1 70 ? 19.503 -7.052 -27.869 1.00 88.06 70 GLU A C 1
ATOM 545 O O . GLU A 1 70 ? 20.223 -7.272 -28.838 1.00 88.06 70 GLU A O 1
ATOM 550 N N . ARG A 1 71 ? 18.646 -7.978 -27.414 1.00 87.50 71 ARG A N 1
ATOM 551 C CA . ARG A 1 71 ? 18.484 -9.291 -28.065 1.00 87.50 71 ARG A CA 1
ATOM 552 C C . ARG A 1 71 ? 17.926 -9.177 -29.480 1.00 87.50 71 ARG A C 1
ATOM 554 O O . ARG A 1 71 ? 18.445 -9.821 -30.381 1.00 87.50 71 ARG A O 1
ATOM 561 N N . ILE A 1 72 ? 16.895 -8.355 -29.676 1.00 86.81 72 ILE A N 1
ATOM 562 C CA . ILE A 1 72 ? 16.278 -8.151 -30.996 1.00 86.81 72 ILE A CA 1
ATOM 563 C C . ILE A 1 72 ? 17.281 -7.526 -31.979 1.00 86.81 72 ILE A C 1
ATOM 565 O O . ILE A 1 72 ? 17.293 -7.894 -33.148 1.00 86.81 72 ILE A O 1
ATOM 569 N N . GLU A 1 73 ? 18.130 -6.609 -31.513 1.00 79.75 73 GLU A N 1
ATOM 570 C CA . GLU A 1 73 ? 19.158 -5.961 -32.338 1.00 79.75 73 GLU A CA 1
ATOM 571 C C . GLU A 1 73 ? 20.343 -6.881 -32.674 1.00 79.75 73 GLU A C 1
ATOM 573 O O . GLU A 1 73 ? 20.976 -6.697 -33.711 1.00 79.75 73 GLU A O 1
ATOM 578 N N . HIS A 1 74 ? 20.652 -7.863 -31.821 1.00 68.88 74 HIS A N 1
ATOM 579 C CA . HIS A 1 74 ? 21.761 -8.800 -32.032 1.00 68.88 74 HIS A CA 1
ATOM 580 C C . HIS A 1 74 ? 21.387 -10.064 -32.823 1.00 68.88 74 HIS A C 1
ATOM 582 O O . HIS A 1 74 ? 22.264 -10.628 -33.479 1.00 68.88 74 HIS A O 1
ATOM 588 N N . ASP A 1 75 ? 20.125 -10.499 -32.772 1.00 68.69 75 ASP A N 1
ATOM 589 C CA . ASP A 1 75 ? 19.624 -11.688 -33.483 1.00 68.69 75 ASP A CA 1
ATOM 590 C C . ASP A 1 75 ? 18.927 -11.351 -34.827 1.00 68.69 75 ASP A C 1
ATOM 592 O O . ASP A 1 75 ? 18.431 -12.257 -35.505 1.00 68.69 75 ASP A O 1
ATOM 596 N N . GLY A 1 76 ? 18.860 -10.062 -35.194 1.00 53.59 76 GLY A N 1
ATOM 597 C CA . GLY A 1 76 ? 18.206 -9.528 -36.400 1.00 53.59 76 GLY A CA 1
ATOM 598 C C . GLY A 1 76 ? 19.117 -9.308 -37.605 1.00 53.59 76 GLY A C 1
ATOM 599 O O . GLY A 1 76 ? 20.319 -9.017 -37.421 1.00 53.59 76 GLY A O 1
#

Radius of gyration: 18.77 Å; chains: 1; bounding box: 36×24×61 Å

Sequence (76 aa):
MSEPHGPIKISGNRQIALPKALMERLSLRPDDSVYALADDHVEGALLIVPVERVTEWQRLGRAQEAAERERIEHDG

pLDDT: mean 83.76, std 11.85, range [42.94, 94.69]

Foldseek 3Di:
DDDPPAWDQPPVPRDIDGDPVVCVVLVHDPPFDWDWDDDPVDPPDIDTGGPVRVVVVVVVVVVVVVVVVVVVVVVD